Protein AF-A0A7K4FHB1-F1 (afdb_monomer)

Secondary structure (DSSP, 8-state):
---------SSSSSSSSSS-SS--------HHHHHHHHHHHHHHHHHHHHHHHHHHHHHHSTTHHHHHHH-HHHHHHHHHHHT--HHHHHH-PPPTTS-SS-TTTS---TTHHHHHHHHHHHT---

Sequence (126 aa):
MYRAADEDGEEIATLTRRFGLMEITSGLPDDSREADEREAERRLRELRGRVKAARALIASIPGLTETLARDWRKAAMFYARLGVTEAMVRHGVPSVNADGEGFAERVRSPVDRREEDMAREGATLP

Radius of gyration: 31.52 Å; Cα contacts (8 Å, |Δi|>4): 37; chains: 1; bounding box: 72×38×103 Å

Solvent-accessible surface area (backbone atoms only — not comparable to full-atom values): 8209 Å² total; per-residue (Å²): 136,91,84,87,81,88,79,89,89,86,86,85,83,81,79,86,81,83,79,68,101,64,84,81,76,66,88,63,79,57,63,66,58,55,51,51,52,53,48,51,52,50,53,51,53,53,50,49,51,40,36,52,49,52,51,51,52,47,73,72,38,87,65,40,62,61,47,41,73,72,32,64,69,61,32,52,52,54,29,56,75,59,74,49,51,69,63,36,60,77,75,44,74,80,58,84,85,73,60,97,64,63,70,80,73,69,65,68,49,84,67,54,60,52,54,57,52,50,55,55,57,70,72,68,69,137

Structure (mmCIF, N/CA/C/O backbone):
data_AF-A0A7K4FHB1-F1
#
_entry.id   AF-A0A7K4FHB1-F1
#
loop_
_atom_site.group_PDB
_atom_site.id
_atom_site.type_symbol
_atom_site.label_atom_id
_atom_site.label_alt_id
_atom_site.label_comp_id
_atom_site.label_asym_id
_atom_site.label_entity_id
_atom_site.label_seq_id
_atom_site.pdbx_PDB_ins_code
_atom_site.Cartn_x
_atom_site.Cartn_y
_atom_site.Cartn_z
_atom_site.occupancy
_atom_site.B_iso_or_equiv
_atom_site.auth_seq_id
_atom_site.auth_comp_id
_atom_site.auth_asym_id
_atom_site.auth_atom_id
_atom_site.pdbx_PDB_model_num
ATOM 1 N N . MET A 1 1 ? 58.187 -2.553 -77.627 1.00 38.00 1 MET A N 1
ATOM 2 C CA . MET A 1 1 ? 58.523 -3.676 -76.724 1.00 38.00 1 MET A CA 1
ATOM 3 C C . MET A 1 1 ? 57.876 -3.359 -75.380 1.00 38.00 1 MET A C 1
ATOM 5 O O . MET A 1 1 ? 58.114 -2.273 -74.875 1.00 38.00 1 MET A O 1
ATOM 9 N N . TYR A 1 2 ? 56.969 -4.212 -74.898 1.00 41.34 2 TYR A N 1
ATOM 10 C CA . TYR A 1 2 ? 56.157 -4.007 -73.687 1.00 41.34 2 TYR A CA 1
ATOM 11 C C . TYR A 1 2 ? 56.975 -4.102 -72.386 1.00 41.34 2 TYR A C 1
ATOM 13 O O . TYR A 1 2 ? 57.806 -5.003 -72.275 1.00 41.34 2 TYR A O 1
ATOM 21 N N . ARG A 1 3 ? 56.623 -3.292 -71.371 1.00 36.53 3 ARG A N 1
ATOM 22 C CA . ARG A 1 3 ? 56.333 -3.768 -70.001 1.00 36.53 3 ARG A CA 1
ATOM 23 C C . ARG A 1 3 ? 55.580 -2.713 -69.175 1.00 36.53 3 ARG A C 1
ATOM 25 O O . ARG A 1 3 ? 55.950 -1.546 -69.186 1.00 36.53 3 ARG A O 1
ATOM 32 N N . ALA A 1 4 ? 54.523 -3.177 -68.513 1.00 44.44 4 ALA A N 1
ATOM 33 C CA . ALA A 1 4 ? 53.634 -2.449 -67.617 1.00 44.44 4 ALA A CA 1
ATOM 34 C C . ALA A 1 4 ? 54.165 -2.432 -66.173 1.00 44.44 4 ALA A C 1
ATOM 36 O O . ALA A 1 4 ? 54.921 -3.329 -65.789 1.00 44.44 4 ALA A O 1
ATOM 37 N N . ALA A 1 5 ? 53.721 -1.437 -65.408 1.00 43.03 5 ALA A N 1
ATOM 38 C CA . ALA A 1 5 ? 53.600 -1.465 -63.954 1.00 43.03 5 ALA A CA 1
ATOM 39 C C . ALA A 1 5 ? 52.419 -0.545 -63.575 1.00 43.03 5 ALA A C 1
ATOM 41 O O . ALA A 1 5 ? 52.558 0.677 -63.622 1.00 43.03 5 ALA A O 1
ATOM 42 N N . ASP A 1 6 ? 51.234 -1.148 -63.426 1.00 43.59 6 ASP A N 1
ATOM 43 C CA . ASP A 1 6 ? 50.283 -1.071 -62.294 1.00 43.59 6 ASP A CA 1
ATOM 44 C C . ASP A 1 6 ? 50.616 -0.019 -61.207 1.00 43.59 6 ASP A C 1
ATOM 46 O O . ASP A 1 6 ? 51.780 0.161 -60.860 1.00 43.59 6 ASP A O 1
ATOM 50 N N . GLU A 1 7 ? 49.713 0.690 -60.533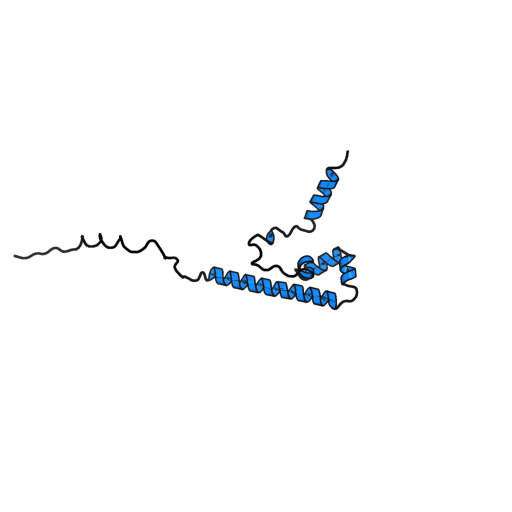 1.00 42.00 7 GLU A N 1
ATOM 51 C CA . GLU A 1 7 ? 48.258 0.665 -60.358 1.00 42.00 7 GLU A CA 1
ATOM 52 C C . GLU A 1 7 ? 47.924 1.928 -59.516 1.00 42.00 7 GLU A C 1
ATOM 54 O O . GLU A 1 7 ? 48.754 2.397 -58.736 1.00 42.00 7 GLU A O 1
ATOM 59 N N . ASP A 1 8 ? 46.713 2.456 -59.690 1.00 46.78 8 ASP A N 1
ATOM 60 C CA . ASP A 1 8 ? 45.825 3.025 -58.663 1.00 46.78 8 ASP A CA 1
ATOM 61 C C . ASP A 1 8 ? 46.322 4.108 -57.681 1.00 46.78 8 ASP A C 1
ATOM 63 O O . ASP A 1 8 ? 47.000 3.845 -56.688 1.00 46.78 8 ASP A O 1
ATOM 67 N N . GLY A 1 9 ? 45.831 5.345 -57.856 1.00 40.88 9 GLY A N 1
ATOM 68 C CA . GLY A 1 9 ? 46.054 6.396 -56.853 1.00 40.88 9 GLY A CA 1
ATOM 69 C C . GLY A 1 9 ? 45.202 7.666 -56.905 1.00 40.88 9 GLY A C 1
ATOM 70 O O . GLY A 1 9 ? 45.383 8.515 -56.038 1.00 40.88 9 GLY A O 1
ATOM 71 N N . GLU A 1 10 ? 44.275 7.841 -57.851 1.00 42.69 10 GLU A N 1
ATOM 72 C CA . GLU A 1 10 ? 43.544 9.116 -57.987 1.00 42.69 10 GLU A CA 1
ATOM 73 C C . GLU A 1 10 ? 42.038 8.932 -58.229 1.00 42.69 10 GLU A C 1
ATOM 75 O O . GLU A 1 10 ? 41.470 9.478 -59.166 1.00 42.69 10 GLU A O 1
ATOM 80 N N . GLU A 1 11 ? 41.344 8.191 -57.361 1.00 43.84 11 GLU A N 1
ATOM 81 C CA . GLU A 1 11 ? 39.868 8.210 -57.356 1.00 43.84 11 GLU A CA 1
ATOM 82 C C . GLU A 1 11 ? 39.265 8.111 -55.942 1.00 43.84 11 GLU A C 1
ATOM 84 O O . GLU A 1 11 ? 38.229 7.497 -55.719 1.00 43.84 11 GLU A O 1
ATOM 89 N N . ILE A 1 12 ? 39.906 8.731 -54.940 1.00 46.09 12 ILE A N 1
ATOM 90 C CA . ILE A 1 12 ? 39.363 8.820 -53.564 1.00 46.09 12 ILE A CA 1
ATOM 91 C C . ILE A 1 12 ? 39.320 10.276 -53.065 1.00 46.09 12 ILE A C 1
ATOM 93 O O . ILE A 1 12 ? 39.421 10.548 -51.874 1.00 46.09 12 ILE A O 1
ATOM 97 N N . ALA A 1 13 ? 39.192 11.254 -53.965 1.00 48.16 13 ALA A N 1
ATOM 98 C CA . ALA A 1 13 ? 39.132 12.671 -53.580 1.00 48.16 13 ALA A CA 1
ATOM 99 C C . ALA A 1 13 ? 37.735 13.309 -53.719 1.00 48.16 13 ALA A C 1
ATOM 101 O O . ALA A 1 13 ? 37.530 14.440 -53.282 1.00 48.16 13 ALA A O 1
ATOM 102 N N . THR A 1 14 ? 36.748 12.613 -54.295 1.00 43.75 14 THR A N 1
ATOM 103 C CA . THR A 1 14 ? 35.455 13.217 -54.687 1.00 43.75 14 THR A CA 1
ATOM 104 C C . THR A 1 14 ? 34.213 12.576 -54.062 1.00 43.75 14 THR A C 1
ATOM 106 O O . THR A 1 14 ? 33.099 12.983 -54.387 1.00 43.75 14 THR A O 1
ATOM 109 N N . LEU A 1 15 ? 34.361 11.648 -53.109 1.00 43.31 15 LEU A N 1
ATOM 110 C CA . LEU A 1 15 ? 33.231 11.009 -52.406 1.00 43.31 15 LEU A CA 1
ATOM 111 C C . LEU A 1 15 ? 33.051 11.447 -50.944 1.00 43.31 15 LEU A C 1
ATOM 113 O O . LEU A 1 15 ? 32.113 11.018 -50.283 1.00 43.31 15 LEU A O 1
ATOM 117 N N . THR A 1 16 ? 33.884 12.352 -50.430 1.00 49.78 16 THR A N 1
ATOM 118 C CA . THR A 1 16 ? 33.833 12.792 -49.019 1.00 49.78 16 THR A CA 1
ATOM 119 C C . THR A 1 16 ? 32.981 14.041 -48.783 1.00 49.78 16 THR A C 1
ATOM 121 O O . THR A 1 16 ? 32.923 14.553 -47.668 1.00 49.78 16 THR A O 1
ATOM 124 N N . ARG A 1 17 ? 32.302 14.563 -49.813 1.00 52.28 17 ARG A N 1
ATOM 125 C CA . ARG A 1 17 ? 31.610 15.860 -49.744 1.00 52.28 17 ARG A CA 1
ATOM 126 C C . ARG A 1 17 ? 30.168 15.810 -50.248 1.00 52.28 17 ARG A C 1
ATOM 128 O O . ARG A 1 17 ? 29.793 16.671 -51.038 1.00 52.28 17 ARG A O 1
ATOM 135 N N . ARG A 1 18 ? 29.348 14.825 -49.843 1.00 49.69 18 ARG A N 1
ATOM 136 C CA . ARG A 1 18 ? 27.890 14.905 -50.117 1.00 49.69 18 ARG A CA 1
ATOM 137 C C . ARG A 1 18 ? 26.905 14.035 -49.333 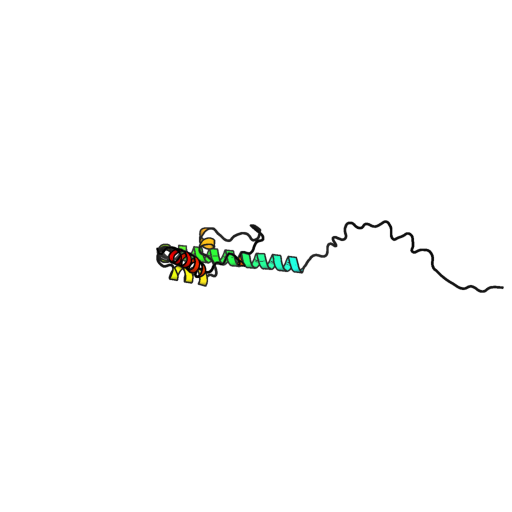1.00 49.69 18 ARG A C 1
ATOM 139 O O . ARG A 1 18 ? 25.729 14.060 -49.672 1.00 49.69 18 ARG A O 1
ATOM 146 N N . PHE A 1 19 ? 27.313 13.364 -48.267 1.00 48.66 19 PHE A N 1
ATOM 147 C CA . PHE A 1 19 ? 26.372 12.759 -47.319 1.00 48.66 19 PHE A CA 1
ATOM 148 C C . PHE A 1 19 ? 26.816 13.234 -45.936 1.00 48.66 19 PHE A C 1
ATOM 150 O O . PHE A 1 19 ? 27.848 12.827 -45.428 1.00 48.66 19 PHE A O 1
ATOM 157 N N . GLY A 1 20 ? 26.277 14.350 -45.457 1.00 47.25 20 GLY A N 1
ATOM 158 C CA . GLY A 1 20 ? 25.055 14.280 -44.669 1.00 47.25 20 GLY A CA 1
ATOM 159 C C . GLY A 1 20 ? 25.450 14.085 -43.208 1.00 47.25 20 GLY A C 1
ATOM 160 O O . GLY A 1 20 ? 25.258 13.017 -42.650 1.00 47.25 20 GLY A O 1
ATOM 161 N N . LEU A 1 21 ? 26.032 15.120 -42.592 1.00 50.31 21 LEU A N 1
ATOM 162 C CA . LEU A 1 21 ? 26.248 15.206 -41.140 1.00 50.31 21 LEU A CA 1
ATOM 163 C C . LEU A 1 21 ? 24.909 15.476 -40.415 1.00 50.31 21 LEU A C 1
ATOM 165 O O . LEU A 1 21 ? 24.807 16.330 -39.541 1.00 50.31 21 LEU A O 1
ATOM 169 N N . MET A 1 22 ? 23.851 14.811 -40.859 1.00 52.53 22 MET A N 1
ATOM 170 C CA . MET A 1 22 ? 22.509 14.841 -40.304 1.00 52.53 22 MET A CA 1
ATOM 171 C C . MET A 1 22 ? 22.000 13.406 -40.400 1.00 52.53 22 MET A C 1
ATOM 173 O O . MET A 1 22 ? 22.116 12.792 -41.454 1.00 52.53 22 MET A O 1
ATOM 177 N N . GLU A 1 23 ? 21.457 12.892 -39.299 1.00 52.88 23 GLU A N 1
ATOM 178 C CA . GLU A 1 23 ? 20.717 11.623 -39.245 1.00 52.88 23 GLU A CA 1
ATOM 179 C C . GLU A 1 23 ? 21.554 10.331 -39.249 1.00 52.88 23 GLU A C 1
ATOM 181 O O . GLU A 1 23 ? 21.223 9.347 -39.898 1.00 52.88 23 GLU A O 1
ATOM 186 N N . ILE A 1 24 ? 22.574 10.263 -38.391 1.00 50.59 24 ILE A N 1
ATOM 187 C CA . ILE A 1 24 ? 22.853 9.001 -37.681 1.00 50.59 24 ILE A CA 1
ATOM 188 C C . ILE A 1 24 ? 22.342 9.153 -36.246 1.00 50.59 24 ILE A C 1
ATOM 190 O O . ILE A 1 24 ? 23.055 8.958 -35.270 1.00 50.59 24 ILE A O 1
ATOM 194 N N . THR A 1 25 ? 21.063 9.502 -36.095 1.00 55.97 25 THR A N 1
ATOM 195 C CA . THR A 1 25 ? 20.288 8.993 -34.959 1.00 55.97 25 THR A CA 1
ATOM 196 C C . THR A 1 25 ? 19.973 7.544 -35.311 1.00 55.97 25 THR A C 1
ATOM 198 O O . THR A 1 25 ? 18.856 7.222 -35.710 1.00 55.97 25 THR A O 1
ATOM 201 N N . SER A 1 26 ? 21.008 6.696 -35.335 1.00 51.69 26 SER A N 1
ATOM 202 C CA . SER A 1 26 ? 20.866 5.287 -35.680 1.00 51.69 26 SER A CA 1
ATOM 203 C C . SER A 1 26 ? 19.785 4.707 -34.782 1.00 51.69 26 SER A C 1
ATOM 205 O O . SER A 1 26 ? 19.951 4.690 -33.563 1.00 51.69 26 SER A O 1
ATOM 207 N N . GLY A 1 27 ? 18.683 4.277 -35.394 1.00 57.91 27 GLY A N 1
ATOM 208 C CA . GLY A 1 27 ? 17.599 3.535 -34.767 1.00 57.91 27 GLY A CA 1
ATOM 209 C C . GLY A 1 27 ? 18.058 2.148 -34.337 1.00 57.91 27 GLY A C 1
ATOM 210 O O . GLY A 1 27 ? 17.552 1.146 -34.832 1.00 57.91 27 GLY A O 1
ATOM 211 N N . LEU A 1 28 ? 19.043 2.096 -33.445 1.00 59.38 28 LEU A N 1
ATOM 212 C CA . LEU A 1 28 ? 19.290 0.933 -32.623 1.00 59.38 28 LEU A CA 1
ATOM 213 C C . LEU A 1 28 ? 18.370 1.098 -31.407 1.00 59.38 28 LEU A C 1
ATOM 215 O O . LEU A 1 28 ? 18.501 2.111 -30.712 1.00 59.38 28 LEU A O 1
ATOM 219 N N . PRO A 1 29 ? 17.394 0.200 -31.183 1.00 59.41 29 PRO A N 1
ATOM 220 C CA . PRO A 1 29 ? 16.632 0.233 -29.949 1.00 59.41 29 PRO A CA 1
ATOM 221 C C . PRO A 1 29 ? 17.627 0.150 -28.794 1.00 59.41 29 PRO A C 1
ATOM 223 O O . PRO A 1 29 ? 18.510 -0.708 -28.76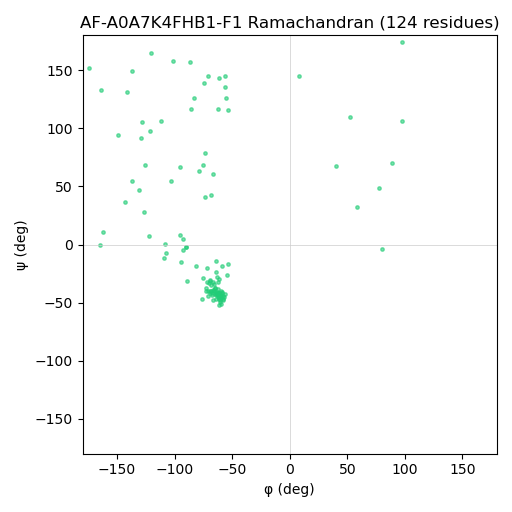3 1.00 59.41 29 PRO A O 1
ATOM 226 N N . ASP A 1 30 ? 17.533 1.113 -27.886 1.00 66.19 30 ASP A N 1
ATOM 227 C CA . ASP A 1 30 ? 18.266 1.068 -26.633 1.00 66.19 30 ASP A CA 1
ATOM 228 C C . ASP A 1 30 ? 17.577 0.006 -25.766 1.00 66.19 30 ASP A C 1
ATOM 230 O O . ASP A 1 30 ? 16.730 0.313 -24.927 1.00 66.19 30 ASP A O 1
ATOM 234 N N . ASP A 1 31 ? 17.866 -1.269 -26.049 1.00 66.12 31 ASP A N 1
ATOM 235 C CA . ASP A 1 31 ? 17.273 -2.430 -25.374 1.00 66.12 31 ASP A CA 1
ATOM 236 C C . ASP A 1 31 ? 17.464 -2.342 -23.846 1.00 66.12 31 ASP A C 1
ATOM 238 O O . ASP A 1 31 ? 16.653 -2.864 -23.077 1.00 66.12 31 ASP A O 1
ATOM 242 N N . SER A 1 32 ? 18.512 -1.635 -23.396 1.00 66.94 32 SER A N 1
ATOM 243 C CA . SER A 1 32 ? 18.750 -1.331 -21.982 1.00 66.94 32 SER A CA 1
ATOM 244 C C . SER A 1 32 ? 17.687 -0.386 -21.431 1.00 66.94 32 SER A C 1
ATOM 246 O O . SER A 1 32 ? 17.095 -0.662 -20.388 1.00 66.94 32 SER A O 1
ATOM 248 N N . ARG A 1 33 ? 17.389 0.700 -22.149 1.00 74.62 33 ARG A N 1
ATOM 249 C CA . ARG A 1 33 ? 16.332 1.640 -21.766 1.00 74.62 33 ARG A CA 1
ATOM 250 C C . ARG A 1 33 ? 14.955 0.978 -21.750 1.00 74.62 33 ARG A C 1
ATOM 252 O O . ARG A 1 33 ? 14.185 1.208 -20.820 1.00 74.62 33 ARG A O 1
ATOM 259 N N . GLU A 1 34 ? 14.641 0.135 -22.732 1.00 75.44 34 GLU A N 1
ATOM 260 C CA . GLU A 1 34 ? 13.356 -0.577 -22.750 1.00 75.44 34 GLU A CA 1
ATOM 261 C C . GLU A 1 34 ? 13.227 -1.553 -21.562 1.00 75.44 34 GLU A C 1
ATOM 263 O O . GLU A 1 34 ? 12.151 -1.688 -20.966 1.00 75.44 34 GLU A O 1
ATOM 268 N N . ALA A 1 35 ? 14.318 -2.219 -21.170 1.00 78.44 35 ALA A N 1
ATOM 269 C CA . ALA A 1 35 ? 14.338 -3.082 -19.991 1.00 78.44 35 ALA A CA 1
ATOM 270 C C . ALA A 1 35 ? 14.089 -2.297 -18.690 1.00 78.44 35 ALA A C 1
ATOM 272 O O . ALA A 1 35 ? 13.278 -2.729 -17.861 1.00 78.44 35 ALA A O 1
ATOM 273 N N . ASP A 1 36 ? 14.722 -1.133 -18.542 1.00 81.38 36 ASP A N 1
ATOM 274 C CA . ASP A 1 36 ? 14.555 -0.253 -17.382 1.00 81.38 36 ASP A CA 1
ATOM 275 C C . ASP A 1 36 ? 13.123 0.290 -17.276 1.00 81.38 36 ASP A C 1
ATOM 277 O O . ASP A 1 36 ? 12.529 0.291 -16.192 1.00 81.38 36 ASP A O 1
ATOM 281 N N . GLU A 1 37 ? 12.521 0.689 -18.400 1.00 83.25 37 GLU A N 1
ATOM 282 C CA . GLU A 1 37 ? 11.133 1.159 -18.460 1.00 83.25 37 GLU A CA 1
ATOM 283 C C . GLU A 1 37 ? 10.155 0.053 -18.025 1.00 83.25 37 GLU A C 1
ATOM 285 O O . GLU A 1 37 ? 9.306 0.267 -17.151 1.00 83.25 37 GLU A O 1
ATOM 290 N N . ARG A 1 38 ? 10.328 -1.174 -18.536 1.00 84.06 38 ARG A N 1
ATOM 291 C CA . ARG A 1 38 ? 9.515 -2.336 -18.131 1.00 84.06 38 ARG A CA 1
ATOM 292 C C . ARG A 1 38 ? 9.683 -2.672 -16.650 1.00 84.06 38 ARG A C 1
ATOM 294 O O . ARG A 1 38 ? 8.717 -3.055 -15.979 1.00 84.06 38 ARG A O 1
ATOM 301 N N . GLU A 1 39 ? 10.894 -2.554 -16.111 1.00 86.00 39 GLU A N 1
ATOM 302 C CA . GLU A 1 39 ? 11.130 -2.756 -14.685 1.00 86.00 39 GLU A CA 1
ATOM 303 C C . GLU A 1 39 ? 10.465 -1.666 -13.832 1.00 86.00 39 GLU A C 1
ATOM 305 O O . GLU A 1 39 ? 9.813 -1.986 -12.830 1.00 86.00 39 GLU A O 1
ATOM 310 N N . ALA A 1 40 ? 10.563 -0.399 -14.234 1.00 83.88 40 ALA A N 1
ATOM 311 C CA . ALA A 1 40 ? 9.907 0.711 -13.553 1.00 83.88 40 ALA A CA 1
ATOM 312 C C . ALA A 1 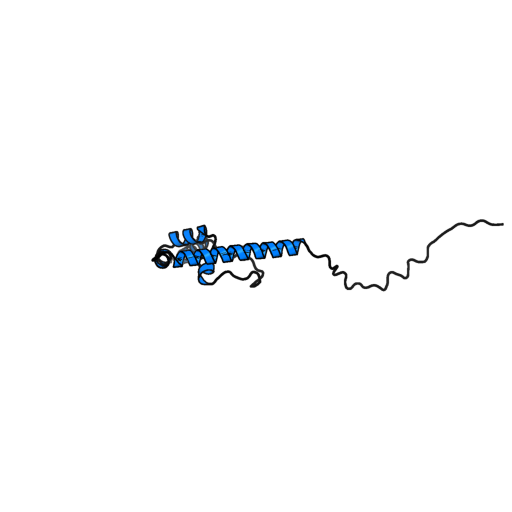40 ? 8.379 0.536 -13.530 1.00 83.88 40 ALA A C 1
ATOM 314 O O . ALA A 1 40 ? 7.746 0.694 -12.479 1.00 83.88 40 ALA A O 1
ATOM 315 N N . GLU A 1 41 ? 7.779 0.121 -14.648 1.00 87.50 41 GLU A N 1
ATOM 316 C CA . GLU A 1 41 ? 6.351 -0.190 -14.728 1.00 87.50 41 GLU A CA 1
ATOM 317 C C . GLU A 1 41 ? 5.945 -1.343 -13.806 1.00 87.50 41 GLU A C 1
ATOM 319 O O . GLU A 1 41 ? 4.918 -1.268 -13.117 1.00 87.50 41 GLU A O 1
ATOM 324 N N . ARG A 1 42 ? 6.755 -2.409 -13.756 1.00 88.69 42 ARG A N 1
ATOM 325 C CA . ARG A 1 42 ? 6.520 -3.551 -12.866 1.00 88.69 42 ARG A CA 1
ATOM 326 C C . ARG A 1 42 ? 6.536 -3.109 -11.404 1.00 88.69 42 ARG A C 1
ATOM 328 O O . ARG A 1 42 ? 5.571 -3.368 -10.681 1.00 88.69 42 ARG A O 1
ATOM 335 N N . ARG A 1 43 ? 7.567 -2.365 -10.991 1.00 88.75 43 ARG A N 1
ATOM 336 C CA . ARG A 1 43 ? 7.696 -1.817 -9.628 1.00 88.75 43 ARG A CA 1
ATOM 337 C C . ARG A 1 43 ? 6.519 -0.903 -9.273 1.00 88.75 43 ARG A C 1
ATOM 339 O O . ARG A 1 43 ? 5.980 -0.984 -8.166 1.00 88.75 43 ARG A O 1
ATOM 346 N N . LEU A 1 44 ? 6.061 -0.073 -10.213 1.00 90.12 44 LEU A N 1
ATOM 347 C CA . LEU A 1 44 ? 4.903 0.799 -10.012 1.00 90.12 44 LEU A CA 1
ATOM 348 C C . LEU A 1 44 ? 3.607 -0.003 -9.824 1.00 90.12 44 LEU A C 1
ATOM 350 O O . LEU A 1 44 ? 2.795 0.313 -8.949 1.00 90.12 44 LEU A O 1
ATOM 354 N N . ARG A 1 45 ? 3.406 -1.056 -10.624 1.00 91.38 45 ARG A N 1
ATOM 355 C CA . ARG A 1 45 ? 2.252 -1.956 -10.503 1.00 91.38 45 ARG A CA 1
ATOM 356 C C . ARG A 1 45 ? 2.239 -2.661 -9.149 1.00 91.38 45 ARG A C 1
ATOM 358 O O . ARG A 1 45 ? 1.198 -2.688 -8.491 1.00 91.38 45 ARG A O 1
ATOM 365 N N . GLU A 1 46 ? 3.384 -3.173 -8.711 1.00 94.00 46 GLU A N 1
ATOM 366 C CA . GLU A 1 46 ? 3.544 -3.791 -7.393 1.00 94.00 46 GLU A CA 1
ATOM 367 C C . GLU A 1 46 ? 3.229 -2.803 -6.264 1.00 94.00 46 GLU A C 1
ATOM 369 O O . GLU A 1 46 ? 2.478 -3.127 -5.341 1.00 94.00 46 GLU A O 1
ATOM 374 N N . LEU A 1 47 ? 3.736 -1.568 -6.347 1.00 93.38 47 LEU A N 1
ATOM 375 C CA . LEU A 1 47 ? 3.461 -0.524 -5.360 1.00 93.38 47 LEU A CA 1
ATOM 376 C C . LEU A 1 47 ? 1.965 -0.178 -5.287 1.00 93.38 47 LEU A C 1
ATOM 378 O O . LEU A 1 47 ? 1.395 -0.117 -4.196 1.00 93.38 47 LEU A O 1
ATOM 382 N N . ARG A 1 48 ? 1.297 -0.025 -6.437 1.00 93.88 48 ARG A N 1
ATOM 383 C CA . ARG A 1 48 ? -0.163 0.178 -6.504 1.00 93.88 48 ARG A CA 1
ATOM 384 C C . ARG A 1 48 ? -0.929 -0.992 -5.884 1.00 93.88 48 ARG A C 1
ATOM 386 O O . ARG A 1 48 ? -1.904 -0.766 -5.166 1.00 93.88 48 ARG A O 1
ATOM 393 N N . GLY A 1 49 ? -0.471 -2.223 -6.111 1.00 95.62 49 GLY A N 1
ATOM 394 C CA . GLY A 1 49 ? -1.019 -3.424 -5.480 1.00 95.62 49 GLY A CA 1
ATOM 395 C C . GLY A 1 49 ? -0.930 -3.374 -3.953 1.00 95.62 49 GLY A C 1
ATOM 396 O O . GLY A 1 49 ? -1.928 -3.607 -3.269 1.00 9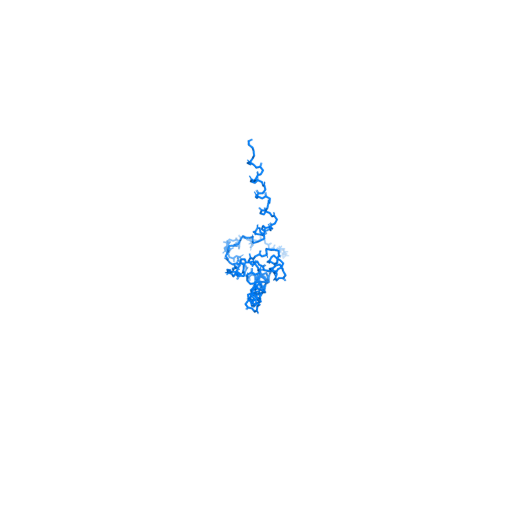5.62 49 GLY A O 1
ATOM 397 N N . ARG A 1 50 ? 0.226 -2.978 -3.410 1.00 96.12 50 ARG A N 1
ATOM 398 C CA . ARG A 1 50 ? 0.440 -2.839 -1.959 1.00 96.12 50 ARG A CA 1
ATOM 399 C C . ARG A 1 50 ? -0.412 -1.730 -1.343 1.00 96.12 50 ARG A C 1
ATOM 401 O O . ARG A 1 50 ? -1.013 -1.943 -0.294 1.00 96.12 50 ARG A O 1
ATOM 408 N N . VAL A 1 51 ? -0.562 -0.590 -2.020 1.00 96.50 51 VAL A N 1
ATOM 409 C CA . VAL A 1 51 ? -1.475 0.484 -1.582 1.00 96.50 51 VAL A CA 1
ATOM 410 C C . VAL A 1 51 ? -2.929 0.011 -1.567 1.00 96.50 51 VAL A C 1
ATOM 412 O O . VAL A 1 51 ? -3.655 0.275 -0.607 1.00 96.50 51 VAL A O 1
ATOM 415 N N . LYS A 1 52 ? -3.360 -0.729 -2.596 1.00 97.19 52 LYS A N 1
ATOM 416 C CA . LYS A 1 52 ? -4.704 -1.320 -2.637 1.00 97.19 52 LYS A CA 1
ATOM 417 C C . LYS A 1 52 ? -4.921 -2.292 -1.474 1.00 97.19 52 LYS A C 1
ATOM 419 O O . LYS A 1 52 ? -5.962 -2.224 -0.825 1.00 97.19 52 LYS A O 1
ATOM 424 N N . ALA A 1 53 ? -3.940 -3.145 -1.178 1.00 97.12 53 ALA A N 1
ATOM 425 C CA . ALA A 1 53 ? -3.995 -4.066 -0.044 1.00 97.12 53 ALA A CA 1
ATOM 426 C C . ALA A 1 53 ? -4.058 -3.326 1.304 1.00 97.12 53 ALA A C 1
ATOM 428 O O . ALA A 1 53 ? -4.880 -3.670 2.148 1.00 97.12 53 ALA A O 1
ATOM 429 N N . ALA A 1 54 ? -3.263 -2.266 1.485 1.00 96.81 54 ALA A N 1
ATOM 430 C CA . ALA A 1 54 ? -3.299 -1.433 2.687 1.00 96.81 54 ALA A CA 1
ATOM 431 C C . ALA A 1 54 ? -4.691 -0.829 2.924 1.00 96.81 54 ALA A C 1
ATOM 433 O O . ALA A 1 54 ? -5.233 -0.928 4.023 1.00 96.81 54 ALA A O 1
ATOM 434 N N . ARG A 1 55 ? -5.303 -0.259 1.876 1.00 96.81 55 ARG A N 1
ATOM 435 C CA . ARG A 1 55 ? -6.668 0.288 1.943 1.00 96.81 55 ARG A CA 1
ATOM 436 C C . ARG A 1 55 ? -7.701 -0.783 2.281 1.00 96.81 55 ARG A C 1
ATOM 438 O O . ARG A 1 55 ? -8.581 -0.531 3.096 1.00 96.81 55 ARG A O 1
ATOM 445 N N . ALA A 1 56 ? -7.582 -1.970 1.688 1.00 97.44 56 ALA A N 1
ATOM 446 C CA . ALA A 1 56 ? -8.474 -3.086 1.985 1.00 97.44 56 ALA A CA 1
ATOM 447 C C . ALA A 1 56 ? -8.368 -3.524 3.454 1.00 97.44 56 ALA A C 1
ATOM 449 O O . ALA A 1 56 ? -9.393 -3.704 4.102 1.00 97.44 56 ALA A O 1
ATOM 450 N N . LEU A 1 57 ? -7.150 -3.617 4.002 1.00 97.25 57 LEU A N 1
ATOM 451 C CA . LEU A 1 57 ? -6.934 -3.945 5.414 1.00 97.25 57 LEU A CA 1
ATOM 452 C C . LEU A 1 57 ? -7.576 -2.910 6.341 1.00 97.25 57 LEU A C 1
ATOM 454 O O . LEU A 1 57 ? -8.320 -3.291 7.243 1.00 97.25 57 LEU A O 1
ATOM 458 N N . ILE A 1 58 ? -7.350 -1.621 6.072 1.00 96.38 58 ILE A N 1
ATOM 459 C CA . ILE A 1 58 ? -7.957 -0.511 6.822 1.00 96.38 58 ILE A CA 1
ATOM 460 C C . ILE A 1 58 ? -9.486 -0.603 6.795 1.00 96.38 58 ILE A C 1
ATOM 462 O O . ILE A 1 58 ? -10.119 -0.485 7.837 1.00 96.38 58 ILE A O 1
ATOM 466 N N . ALA A 1 59 ? -10.077 -0.863 5.627 1.00 96.00 59 ALA A N 1
ATOM 467 C CA . ALA A 1 59 ? -11.526 -0.990 5.490 1.00 96.00 59 ALA A CA 1
ATOM 468 C C . ALA A 1 59 ? -12.092 -2.251 6.168 1.00 96.00 59 ALA A C 1
ATOM 470 O O . ALA A 1 59 ? -13.231 -2.244 6.626 1.00 96.00 59 ALA A O 1
ATOM 471 N N . SER A 1 60 ? -11.317 -3.337 6.221 1.00 97.19 60 SER A N 1
ATOM 472 C CA . SER A 1 60 ? -11.770 -4.628 6.754 1.00 97.19 60 SER A CA 1
ATOM 473 C C . SER A 1 60 ? -11.716 -4.741 8.278 1.00 97.19 60 SER A C 1
ATOM 475 O O . SER A 1 60 ? -12.365 -5.622 8.835 1.00 97.19 60 SER A O 1
ATOM 477 N N . ILE A 1 61 ? -10.943 -3.884 8.954 1.00 96.69 61 ILE A N 1
ATOM 478 C CA . ILE A 1 61 ? -10.726 -3.956 10.402 1.00 96.69 61 ILE A CA 1
ATOM 479 C C . ILE A 1 61 ? -11.405 -2.749 11.065 1.00 96.69 61 ILE A C 1
ATOM 481 O O . ILE A 1 61 ? -10.882 -1.633 10.988 1.00 96.69 61 ILE A O 1
ATOM 485 N N . PRO A 1 62 ? -12.548 -2.947 11.750 1.00 96.31 62 PRO A N 1
ATOM 486 C CA . PRO A 1 62 ? -13.209 -1.881 12.494 1.00 96.31 62 PRO A CA 1
ATOM 487 C C . PRO A 1 62 ? -12.268 -1.258 13.530 1.00 96.31 62 PRO A C 1
ATOM 489 O O . PRO A 1 62 ? -11.563 -1.972 14.243 1.00 96.31 62 PRO A O 1
ATOM 492 N N . GLY A 1 63 ? -12.246 0.071 13.632 1.00 94.88 63 GLY A N 1
ATOM 493 C CA . GLY A 1 63 ? -11.398 0.772 14.603 1.00 94.88 63 GLY A CA 1
ATOM 494 C C . GLY A 1 63 ? -9.929 0.931 14.185 1.00 94.88 63 GLY A C 1
ATOM 495 O O . GLY A 1 63 ? -9.139 1.538 14.921 1.00 94.88 63 GLY A O 1
ATOM 496 N N . LEU A 1 64 ? -9.511 0.368 13.041 1.00 95.25 64 LEU A N 1
ATOM 497 C CA . LEU A 1 64 ? -8.114 0.435 12.615 1.00 95.25 64 LEU A CA 1
ATOM 498 C C . LEU A 1 64 ? -7.715 1.859 12.223 1.00 95.25 64 LEU A C 1
ATOM 500 O O . LEU A 1 64 ? -6.651 2.310 12.637 1.00 95.25 64 LEU A O 1
ATOM 504 N N . THR A 1 65 ? -8.563 2.596 11.504 1.00 95.19 65 THR A N 1
ATOM 505 C CA . THR A 1 65 ? -8.284 3.998 11.146 1.00 95.19 65 THR A CA 1
ATOM 506 C C . THR A 1 65 ? -8.056 4.856 12.393 1.00 95.19 65 THR A C 1
ATOM 508 O O . THR A 1 65 ? -7.091 5.614 12.458 1.00 95.19 65 THR A O 1
ATOM 511 N N . GLU A 1 66 ? -8.889 4.695 13.419 1.00 96.75 66 GLU A N 1
ATOM 512 C CA . GLU A 1 66 ? -8.789 5.405 14.693 1.00 96.75 66 GLU A CA 1
ATOM 513 C C . GLU A 1 66 ? -7.527 5.003 15.460 1.00 96.75 66 GLU A C 1
ATOM 515 O O . GLU A 1 66 ? -6.863 5.849 16.059 1.00 96.75 66 GLU A O 1
ATOM 520 N N . THR A 1 67 ? -7.166 3.718 15.419 1.00 96.31 67 THR A N 1
ATOM 521 C CA . THR A 1 67 ? -5.932 3.208 16.029 1.00 96.31 67 THR A CA 1
ATOM 522 C C . THR A 1 67 ? -4.700 3.809 15.359 1.00 96.31 67 THR A C 1
ATOM 524 O O . THR A 1 67 ? -3.802 4.280 16.054 1.00 96.31 67 THR A O 1
ATOM 527 N N . LEU A 1 68 ? -4.666 3.832 14.024 1.00 95.62 68 LEU A N 1
ATOM 528 C CA . LEU A 1 68 ? -3.566 4.416 13.253 1.00 95.62 68 LEU A CA 1
ATOM 529 C C . LEU A 1 68 ? -3.477 5.936 13.462 1.00 95.62 68 LEU A C 1
ATOM 531 O O . LEU A 1 68 ? -2.378 6.477 13.505 1.00 95.62 68 LEU A O 1
ATOM 535 N N . ALA A 1 69 ? -4.609 6.621 13.647 1.00 94.81 69 ALA A N 1
ATOM 536 C CA . ALA A 1 69 ? -4.631 8.054 13.935 1.00 94.81 69 ALA A CA 1
ATOM 537 C C . ALA A 1 69 ? -4.143 8.397 15.356 1.00 94.81 69 ALA A C 1
ATOM 539 O O . ALA A 1 69 ? -3.566 9.461 15.565 1.00 94.81 69 ALA A O 1
ATOM 540 N N . ARG A 1 70 ? -4.384 7.519 16.339 1.00 97.06 70 ARG A N 1
ATOM 541 C CA . ARG A 1 70 ? -4.024 7.750 17.751 1.00 97.06 70 ARG A CA 1
ATOM 542 C C . ARG A 1 70 ? -2.619 7.276 18.115 1.00 97.06 70 ARG A C 1
ATOM 544 O O . ARG A 1 70 ? -2.005 7.847 19.011 1.00 97.06 70 ARG A O 1
ATOM 551 N N . ASP A 1 71 ? -2.122 6.227 17.465 1.00 97.25 71 ASP A N 1
ATOM 552 C CA . ASP A 1 71 ? -0.848 5.586 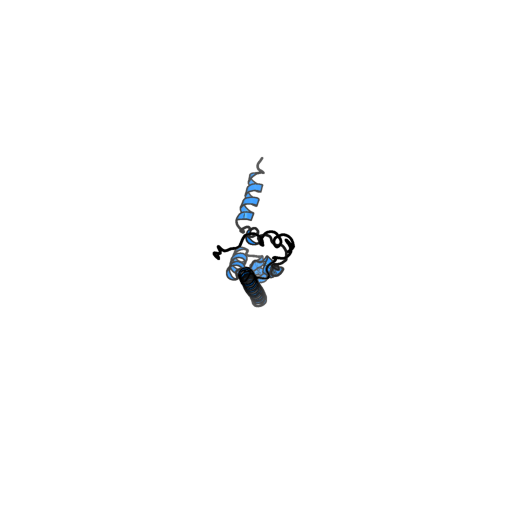17.795 1.00 97.25 71 ASP A CA 1
ATOM 553 C C . ASP A 1 71 ? 0.103 5.608 16.593 1.00 97.25 71 ASP A C 1
ATOM 555 O O . ASP A 1 71 ? 0.073 4.747 15.707 1.00 97.25 71 ASP A O 1
ATOM 559 N N . TRP A 1 72 ? 1.000 6.595 16.599 1.00 92.62 72 TRP A N 1
ATOM 560 C CA . TRP A 1 72 ? 1.972 6.799 15.527 1.00 92.62 72 TRP A CA 1
ATOM 561 C C . TRP A 1 72 ? 2.951 5.627 15.368 1.00 92.62 72 TRP A C 1
ATOM 563 O O . TRP A 1 72 ? 3.423 5.381 14.259 1.00 92.62 72 TRP A O 1
ATOM 573 N N . ARG A 1 73 ? 3.252 4.869 16.436 1.00 96.62 73 ARG A N 1
ATOM 574 C CA . ARG A 1 73 ? 4.157 3.708 16.352 1.00 96.62 73 ARG A CA 1
ATOM 575 C C . ARG A 1 73 ? 3.483 2.572 15.607 1.00 96.62 73 ARG A C 1
ATOM 577 O O . ARG A 1 73 ? 4.092 1.965 14.728 1.00 96.62 73 ARG A O 1
ATOM 584 N N . LYS A 1 74 ? 2.213 2.308 15.921 1.00 95.69 74 LYS A N 1
ATOM 585 C CA . LYS A 1 74 ? 1.409 1.328 15.180 1.00 95.69 74 LYS A CA 1
ATOM 586 C C . LYS A 1 74 ? 1.227 1.746 13.729 1.00 95.69 74 LYS A C 1
ATOM 588 O O . LYS A 1 74 ? 1.367 0.896 12.854 1.00 95.69 74 LYS A O 1
ATOM 593 N N . ALA A 1 75 ? 0.996 3.033 13.472 1.00 95.25 75 ALA A N 1
ATOM 594 C CA . ALA A 1 75 ? 0.924 3.562 12.115 1.00 95.25 75 ALA A CA 1
ATOM 595 C C . ALA A 1 75 ? 2.224 3.333 11.335 1.00 95.25 75 ALA A C 1
ATOM 597 O O . ALA A 1 75 ? 2.195 2.744 10.255 1.00 95.25 75 ALA A O 1
ATOM 598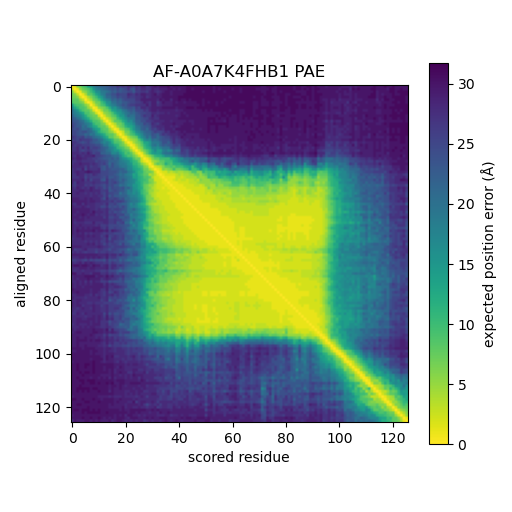 N N . ALA A 1 76 ? 3.369 3.709 11.908 1.00 93.69 76 ALA A N 1
ATOM 599 C CA . ALA A 1 76 ? 4.673 3.511 11.283 1.00 93.69 76 ALA A CA 1
ATOM 600 C C . ALA A 1 76 ? 4.943 2.028 10.980 1.00 93.69 76 ALA A C 1
ATOM 602 O O . ALA A 1 76 ? 5.304 1.691 9.855 1.00 93.69 76 ALA A O 1
ATOM 603 N N . MET A 1 77 ? 4.701 1.133 11.945 1.00 96.81 77 MET A N 1
ATOM 604 C CA . MET A 1 77 ? 4.869 -0.311 11.743 1.00 96.81 77 MET A CA 1
ATOM 605 C C . MET A 1 77 ? 3.928 -0.868 10.669 1.00 96.81 77 MET A C 1
ATOM 607 O O . MET A 1 77 ? 4.350 -1.687 9.855 1.00 96.81 77 MET A O 1
ATOM 611 N N . PHE A 1 78 ? 2.668 -0.429 10.644 1.00 97.12 78 PHE A N 1
ATOM 612 C CA . PHE A 1 78 ? 1.681 -0.865 9.658 1.00 97.12 78 PHE A CA 1
ATOM 613 C C . PHE A 1 78 ? 2.108 -0.497 8.232 1.00 97.12 78 PHE A C 1
ATOM 615 O O . PHE A 1 78 ? 2.172 -1.363 7.357 1.00 97.12 78 PHE A O 1
ATOM 622 N N . TYR A 1 79 ? 2.451 0.772 8.007 1.00 95.81 79 TYR A N 1
ATOM 623 C CA . TYR A 1 79 ? 2.860 1.259 6.692 1.00 95.81 79 TYR A CA 1
ATOM 624 C C . TYR A 1 79 ? 4.203 0.656 6.252 1.00 95.81 79 TYR A C 1
ATOM 626 O O . TYR A 1 79 ? 4.316 0.185 5.117 1.00 95.81 79 TYR A O 1
ATOM 634 N N . ALA A 1 80 ? 5.177 0.551 7.165 1.00 95.31 80 ALA A N 1
ATOM 635 C CA . ALA A 1 80 ? 6.471 -0.075 6.895 1.00 95.31 80 ALA A CA 1
ATOM 636 C C . ALA A 1 80 ? 6.336 -1.558 6.518 1.00 95.31 80 ALA A C 1
ATOM 638 O O . ALA A 1 80 ? 6.957 -2.002 5.555 1.00 95.31 80 ALA A O 1
ATOM 639 N N . ARG A 1 81 ? 5.470 -2.318 7.206 1.00 96.56 81 ARG A N 1
ATOM 640 C CA . ARG A 1 81 ? 5.228 -3.741 6.909 1.00 96.56 81 ARG A CA 1
ATOM 641 C C . ARG A 1 81 ? 4.678 -3.968 5.500 1.00 96.56 81 ARG A C 1
ATOM 643 O O . ARG A 1 81 ? 4.929 -5.011 4.904 1.00 96.56 81 ARG A O 1
ATOM 650 N N . LEU A 1 82 ? 3.933 -3.004 4.968 1.00 94.25 82 LEU A N 1
ATOM 651 C CA . LEU A 1 82 ? 3.394 -3.041 3.607 1.00 94.25 82 LEU A CA 1
ATOM 652 C C . LEU A 1 82 ? 4.325 -2.350 2.591 1.00 94.25 82 LEU A C 1
ATOM 654 O O . LEU A 1 82 ? 4.074 -2.387 1.385 1.00 94.25 82 LEU A O 1
ATOM 658 N N . GLY A 1 83 ? 5.412 -1.731 3.059 1.00 94.69 83 GLY A N 1
ATOM 659 C CA . GLY A 1 83 ? 6.361 -0.962 2.258 1.00 94.69 83 GLY A CA 1
ATOM 660 C C . GLY A 1 83 ? 5.714 0.209 1.509 1.00 94.69 83 GLY A C 1
ATOM 661 O O . GLY A 1 83 ? 6.113 0.514 0.385 1.00 94.69 83 GLY A O 1
ATOM 662 N N . VAL A 1 84 ? 4.680 0.815 2.089 1.00 95.38 84 VAL A N 1
ATOM 663 C CA . VAL A 1 84 ? 3.978 1.987 1.544 1.00 95.38 84 VAL A CA 1
ATOM 664 C C . VAL A 1 84 ? 4.064 3.135 2.538 1.00 95.38 84 VAL A C 1
ATOM 666 O O . VAL A 1 84 ? 4.373 2.923 3.706 1.00 95.38 84 VAL A O 1
ATOM 669 N N . THR A 1 85 ? 3.765 4.353 2.098 1.00 93.88 85 THR A N 1
ATOM 670 C CA . THR A 1 85 ? 3.634 5.501 3.001 1.00 93.88 85 THR A CA 1
ATOM 671 C C . THR A 1 85 ? 2.169 5.816 3.270 1.00 93.88 85 THR A C 1
ATOM 673 O O . THR A 1 85 ? 1.285 5.501 2.468 1.00 93.88 85 THR A O 1
ATOM 676 N N . GLU A 1 86 ? 1.902 6.505 4.377 1.00 93.88 86 GLU A N 1
ATOM 677 C CA . GLU A 1 86 ? 0.570 7.036 4.662 1.00 93.88 86 GLU A CA 1
ATOM 678 C C . GLU A 1 86 ? 0.060 7.942 3.533 1.00 93.88 86 GLU A C 1
ATOM 680 O O . GLU A 1 86 ? -1.091 7.828 3.111 1.00 93.88 86 GLU A O 1
ATOM 685 N N . ALA A 1 87 ? 0.931 8.802 2.998 1.00 93.25 87 ALA A N 1
ATOM 686 C CA . ALA A 1 87 ? 0.593 9.686 1.890 1.00 93.25 87 ALA A CA 1
ATOM 687 C C . ALA A 1 87 ? 0.146 8.895 0.651 1.00 93.25 87 ALA A C 1
ATOM 689 O O . ALA A 1 87 ? -0.857 9.250 0.039 1.00 93.25 87 ALA A O 1
ATOM 690 N N . MET A 1 88 ? 0.813 7.781 0.327 1.00 94.62 88 MET A N 1
ATOM 691 C CA . MET A 1 88 ? 0.398 6.909 -0.779 1.00 94.62 88 MET A CA 1
ATOM 692 C C . MET A 1 88 ? -0.966 6.260 -0.527 1.00 94.62 88 MET A C 1
ATOM 694 O O . MET A 1 88 ? -1.776 6.121 -1.444 1.00 94.62 88 MET A O 1
ATOM 698 N N . VAL A 1 89 ? -1.256 5.881 0.719 1.00 93.38 89 VAL A N 1
ATOM 699 C CA . VAL A 1 89 ? -2.558 5.313 1.088 1.00 93.38 89 VAL A CA 1
ATOM 700 C C . VAL A 1 89 ? -3.662 6.365 1.001 1.00 93.38 89 VAL A C 1
ATOM 702 O O . VAL A 1 89 ? -4.734 6.057 0.481 1.00 93.38 89 VAL A O 1
ATOM 705 N N . ARG A 1 90 ? -3.410 7.610 1.414 1.00 92.19 90 ARG A N 1
ATOM 706 C CA . ARG A 1 90 ? -4.397 8.702 1.368 1.00 92.19 90 ARG A CA 1
ATOM 707 C C . ARG A 1 90 ? -4.593 9.274 -0.039 1.00 92.19 90 ARG A C 1
ATOM 709 O O . ARG A 1 90 ? -5.727 9.404 -0.487 1.00 92.19 90 ARG A O 1
ATOM 716 N N . HIS A 1 91 ? -3.508 9.550 -0.756 1.00 92.50 91 HIS A N 1
ATOM 717 C CA . HIS A 1 91 ? -3.519 10.322 -2.006 1.00 92.50 91 HIS A CA 1
ATOM 718 C C . HIS A 1 91 ? -3.245 9.486 -3.263 1.00 92.50 91 HIS A C 1
ATOM 720 O O . HIS A 1 91 ? -3.507 9.943 -4.370 1.00 92.50 91 HIS A O 1
ATOM 726 N N . GLY A 1 92 ? -2.798 8.238 -3.114 1.00 89.06 92 GLY A N 1
ATOM 727 C CA . GLY A 1 92 ? -2.446 7.359 -4.229 1.00 89.06 92 GLY A CA 1
ATOM 728 C C . GLY A 1 92 ? -0.946 7.335 -4.529 1.00 89.06 92 GLY A C 1
ATOM 729 O O . GLY A 1 92 ? -0.150 8.046 -3.922 1.00 89.06 92 GLY A O 1
ATOM 730 N N . VAL A 1 93 ? -0.551 6.458 -5.454 1.00 88.44 93 VAL A N 1
ATOM 731 C CA . VAL A 1 93 ? 0.850 6.308 -5.872 1.00 88.44 93 VAL A CA 1
ATOM 732 C C . VAL A 1 93 ? 1.173 7.364 -6.935 1.00 88.44 93 VAL A C 1
ATOM 734 O O . VAL A 1 93 ? 0.458 7.396 -7.942 1.00 88.44 93 VAL A O 1
ATOM 737 N N . PRO A 1 94 ? 2.223 8.188 -6.759 1.00 78.56 94 PRO A N 1
ATOM 738 C CA . PRO A 1 94 ? 2.628 9.161 -7.769 1.00 78.56 94 PRO A CA 1
ATOM 739 C C . PRO A 1 94 ? 3.018 8.457 -9.075 1.00 78.56 94 PRO A C 1
ATOM 741 O O . PRO A 1 94 ? 3.565 7.351 -9.070 1.00 78.56 94 PRO A O 1
ATOM 744 N N . SER A 1 95 ? 2.695 9.068 -10.212 1.00 68.88 95 SER A N 1
ATOM 745 C CA . SER A 1 95 ? 3.125 8.577 -11.521 1.00 68.88 95 SER A CA 1
ATOM 746 C C . SER A 1 95 ? 4.607 8.870 -11.736 1.00 68.88 95 SER A C 1
ATOM 748 O O . SER A 1 95 ? 5.049 9.976 -11.459 1.00 68.88 95 SER A O 1
ATOM 750 N N . VAL A 1 96 ? 5.342 7.911 -12.305 1.00 59.25 96 VAL A N 1
ATOM 751 C CA . VAL A 1 96 ? 6.779 8.031 -12.639 1.00 59.25 96 VAL A CA 1
ATOM 752 C C . VAL A 1 96 ? 7.069 9.199 -13.604 1.00 59.25 96 VAL A C 1
ATOM 754 O O . VAL A 1 96 ? 8.182 9.701 -13.640 1.00 59.25 96 VAL A O 1
ATOM 757 N N . ASN A 1 97 ? 6.050 9.702 -14.309 1.00 51.31 97 ASN A N 1
ATOM 758 C CA . ASN A 1 97 ? 6.159 10.848 -15.221 1.00 51.31 97 ASN A CA 1
ATOM 759 C C . ASN A 1 97 ? 5.893 12.212 -14.556 1.00 51.31 97 ASN A C 1
ATOM 761 O O . ASN A 1 97 ? 5.933 13.231 -15.238 1.00 51.31 97 ASN A O 1
ATOM 765 N N . ALA A 1 98 ? 5.555 12.244 -13.264 1.00 50.31 98 ALA A N 1
ATOM 766 C CA . ALA A 1 98 ? 5.266 13.479 -12.538 1.00 50.31 98 ALA A CA 1
ATOM 767 C C . ALA A 1 98 ? 6.525 13.966 -11.818 1.00 50.31 98 ALA A C 1
ATOM 769 O O . ALA A 1 98 ? 6.560 13.962 -10.599 1.00 50.31 98 ALA A O 1
ATOM 770 N N . ASP A 1 99 ? 7.531 14.368 -12.596 1.00 42.19 99 ASP A N 1
ATOM 771 C CA . ASP A 1 99 ? 8.786 15.002 -12.164 1.00 42.19 99 ASP A CA 1
ATOM 772 C C . ASP A 1 99 ? 9.956 14.010 -12.040 1.00 42.19 99 ASP A C 1
ATOM 774 O O . ASP A 1 99 ? 10.047 13.204 -11.113 1.00 42.19 99 ASP A O 1
ATOM 778 N N . GLY A 1 100 ? 10.880 14.091 -13.003 1.00 42.31 100 GLY A N 1
ATOM 779 C CA . GLY A 1 100 ? 12.138 13.341 -13.075 1.00 42.31 100 GLY A CA 1
ATOM 780 C C . GLY A 1 100 ? 13.167 13.732 -12.010 1.00 42.31 100 GLY A C 1
ATOM 781 O O . GLY A 1 100 ? 14.348 13.841 -12.314 1.00 42.31 100 GLY A O 1
ATOM 782 N N . GLU A 1 101 ? 12.735 13.925 -10.766 1.00 41.84 101 GLU A N 1
ATOM 783 C CA . GLU A 1 101 ? 13.600 14.186 -9.623 1.00 41.84 101 GLU A CA 1
ATOM 784 C C . GLU A 1 101 ? 13.273 13.225 -8.478 1.00 41.84 101 GLU A C 1
ATOM 786 O O . GLU A 1 101 ? 12.268 13.339 -7.775 1.00 41.84 101 GLU A O 1
ATOM 791 N N . GLY A 1 102 ? 14.165 12.248 -8.307 1.00 40.66 102 GLY A N 1
ATOM 792 C CA . GLY A 1 102 ? 14.615 11.775 -7.001 1.00 40.66 102 GLY A CA 1
ATOM 793 C C . GLY A 1 102 ? 13.560 11.642 -5.904 1.00 40.66 102 GLY A C 1
ATOM 794 O O . GLY A 1 102 ? 13.662 12.285 -4.862 1.00 40.66 102 GLY A O 1
ATOM 795 N N . PHE A 1 103 ? 12.618 10.702 -6.030 1.00 47.00 103 PHE A N 1
ATOM 796 C CA . PHE A 1 103 ? 11.843 10.275 -4.854 1.00 47.00 103 PHE A CA 1
ATOM 797 C C . PHE A 1 103 ? 12.729 9.609 -3.782 1.00 47.00 103 PHE A C 1
ATOM 799 O O . PHE A 1 103 ? 12.309 9.480 -2.634 1.00 47.00 103 PHE A O 1
ATOM 806 N N . ALA A 1 104 ? 13.964 9.230 -4.137 1.00 46.75 104 ALA A N 1
ATOM 807 C CA . ALA A 1 104 ? 14.990 8.800 -3.192 1.00 46.75 104 ALA A CA 1
ATOM 808 C C . ALA A 1 104 ? 15.425 9.924 -2.227 1.00 46.75 104 ALA A C 1
ATOM 810 O O . ALA A 1 104 ? 15.844 9.620 -1.117 1.00 46.75 104 ALA A O 1
ATOM 811 N N . GLU A 1 105 ? 15.259 11.201 -2.592 1.00 39.16 105 GLU A N 1
ATOM 812 C CA . GLU A 1 105 ? 15.686 12.349 -1.774 1.00 39.16 105 GLU A CA 1
ATOM 813 C C . GLU A 1 105 ? 14.563 12.906 -0.875 1.00 39.16 105 GLU A C 1
ATOM 815 O O . GLU A 1 105 ? 14.816 13.599 0.107 1.00 39.16 105 GLU A O 1
ATOM 820 N N . ARG A 1 106 ? 13.297 12.538 -1.130 1.00 43.97 106 ARG A N 1
ATOM 821 C CA . ARG A 1 106 ? 12.158 12.898 -0.256 1.00 43.97 106 ARG A CA 1
ATOM 822 C C . ARG A 1 106 ? 11.789 11.832 0.768 1.00 43.97 106 ARG A C 1
ATOM 824 O O . ARG A 1 106 ? 10.796 11.992 1.480 1.00 43.97 106 ARG A O 1
ATOM 831 N N . VAL A 1 107 ? 12.588 10.776 0.905 1.00 50.47 107 VAL A N 1
ATOM 832 C CA . VAL A 1 107 ? 12.529 9.900 2.082 1.00 50.47 107 VAL A CA 1
ATOM 833 C C . VAL A 1 107 ? 13.277 10.594 3.221 1.00 50.47 107 VAL A C 1
ATOM 835 O O . VAL A 1 107 ? 14.288 10.099 3.701 1.00 50.47 107 VAL A O 1
ATOM 838 N N . ARG A 1 108 ? 12.788 11.762 3.666 1.00 42.66 108 ARG A N 1
ATOM 839 C CA . ARG A 1 108 ? 13.169 12.253 4.993 1.00 42.66 108 ARG A CA 1
ATOM 840 C C . ARG A 1 108 ? 12.654 11.223 5.982 1.00 42.66 108 ARG A C 1
ATOM 842 O O . ARG A 1 108 ? 11.447 10.962 6.053 1.00 42.66 108 ARG A O 1
ATOM 849 N N . SER A 1 109 ? 13.583 10.592 6.682 1.00 42.31 109 SER A N 1
ATOM 850 C CA . SER A 1 109 ? 13.268 9.653 7.740 1.00 42.31 109 SER A CA 1
ATOM 851 C C . SER A 1 109 ? 12.376 10.370 8.762 1.00 42.31 109 SER A C 1
ATOM 853 O O . SER A 1 109 ? 12.577 11.557 9.024 1.00 42.31 109 SER A O 1
ATOM 855 N N . PRO A 1 110 ? 11.403 9.701 9.404 1.00 49.75 110 PRO A N 1
ATOM 856 C CA . PRO A 1 110 ? 10.689 10.270 10.551 1.00 49.75 110 PRO A CA 1
ATOM 857 C C . PRO A 1 110 ? 11.627 10.754 11.674 1.00 49.75 110 PRO A C 1
ATOM 859 O O . PRO A 1 110 ? 11.202 11.513 12.541 1.00 49.75 110 PRO A O 1
ATOM 862 N N . VAL A 1 111 ? 12.887 10.308 11.654 1.00 50.56 111 VAL A N 1
ATOM 863 C CA . VAL A 1 111 ? 13.968 10.759 12.534 1.00 50.56 111 VAL A CA 1
ATOM 864 C C . VAL A 1 111 ? 14.453 12.173 12.165 1.00 50.56 111 VAL A C 1
ATOM 866 O O . VAL A 1 111 ? 14.647 12.978 13.070 1.00 50.56 111 VAL A O 1
ATOM 869 N N . ASP A 1 112 ? 14.515 12.530 10.878 1.00 46.34 112 ASP A N 1
ATOM 870 C CA . ASP A 1 112 ? 15.050 13.824 10.410 1.00 46.34 112 ASP A CA 1
ATOM 871 C C . ASP A 1 112 ? 14.147 15.009 10.784 1.00 46.34 112 ASP A C 1
ATOM 873 O O . ASP A 1 112 ? 14.626 16.102 11.070 1.00 46.34 112 ASP A O 1
ATOM 877 N N . ARG A 1 113 ? 12.822 14.799 10.867 1.00 52.78 113 ARG A N 1
ATOM 878 C CA . ARG A 1 113 ? 11.895 15.840 11.363 1.00 52.78 113 ARG A CA 1
ATOM 879 C C . ARG A 1 113 ? 12.166 16.227 12.816 1.00 52.78 113 ARG A C 1
ATOM 881 O O . ARG A 1 113 ? 11.929 17.367 13.193 1.00 52.78 113 ARG A O 1
ATOM 888 N N . ARG A 1 114 ? 12.638 15.284 13.635 1.00 53.12 114 ARG A N 1
ATOM 889 C CA . ARG A 1 114 ? 12.943 15.555 15.044 1.00 53.12 114 ARG A CA 1
ATOM 890 C C . ARG A 1 114 ? 14.232 16.343 15.224 1.00 53.12 114 ARG A C 1
ATOM 892 O O . ARG A 1 114 ? 14.326 17.076 16.201 1.00 53.12 114 ARG A O 1
ATOM 899 N N . GLU A 1 115 ? 15.196 16.210 14.316 1.00 51.62 115 GLU A N 1
ATOM 900 C CA . GLU A 1 115 ? 16.412 17.026 14.357 1.00 51.62 115 GLU A CA 1
ATOM 901 C C . GLU A 1 115 ? 16.110 18.492 14.020 1.00 51.62 115 GLU A C 1
ATOM 903 O O . GLU A 1 115 ? 16.593 19.377 14.721 1.00 51.62 115 GLU A O 1
ATOM 908 N N . GLU A 1 116 ? 15.238 18.764 13.040 1.00 51.09 116 GLU A N 1
ATOM 909 C CA . GLU A 1 116 ? 14.798 20.136 12.724 1.00 51.09 116 GLU A CA 1
ATOM 910 C C . GLU A 1 116 ? 13.972 20.775 13.863 1.00 51.09 116 GLU A C 1
ATOM 912 O O . GLU A 1 116 ? 14.179 21.952 14.169 1.00 51.09 116 GLU A O 1
ATOM 917 N N . ASP A 1 117 ? 13.092 20.021 14.537 1.00 55.91 117 ASP A N 1
ATOM 918 C CA . ASP A 1 117 ? 12.307 20.543 15.672 1.00 55.91 117 ASP A CA 1
ATOM 919 C C . ASP A 1 117 ? 13.178 20.778 16.924 1.00 55.91 117 ASP A C 1
ATOM 921 O O . ASP A 1 117 ? 13.056 21.823 17.568 1.00 55.91 117 ASP A O 1
ATOM 925 N N . MET A 1 118 ? 14.125 19.878 17.233 1.00 55.22 118 MET A N 1
ATOM 926 C CA . MET A 1 118 ? 15.079 20.091 18.335 1.00 55.22 118 MET A CA 1
ATOM 927 C C . MET A 1 118 ? 16.069 21.228 18.046 1.00 55.22 118 MET A C 1
ATOM 929 O O . MET A 1 118 ? 16.435 21.964 18.962 1.00 55.22 118 MET A O 1
ATOM 933 N N . ALA A 1 119 ? 16.483 21.418 16.789 1.00 55.97 119 ALA A N 1
ATOM 934 C CA . ALA A 1 119 ? 17.334 22.543 16.400 1.00 55.97 119 ALA A CA 1
ATOM 935 C C . ALA A 1 119 ? 16.609 23.893 16.544 1.00 55.97 119 ALA A C 1
ATOM 937 O O . ALA A 1 119 ? 17.236 24.896 16.888 1.00 55.97 119 ALA A O 1
ATOM 93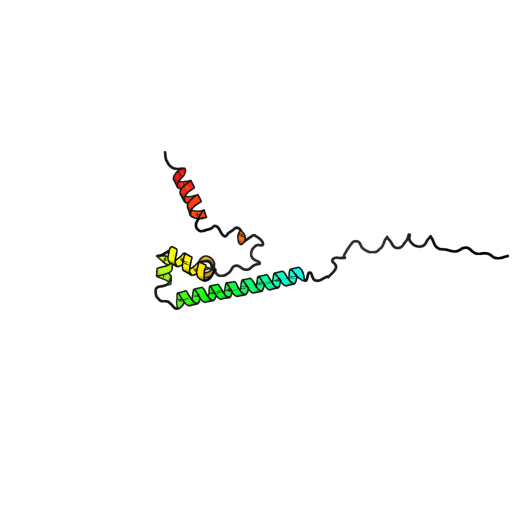8 N N . ARG A 1 120 ? 15.284 23.923 16.333 1.00 55.25 120 ARG A N 1
ATOM 939 C CA . ARG A 1 120 ? 14.459 25.115 16.574 1.00 55.25 120 ARG A CA 1
ATOM 940 C C . ARG A 1 120 ? 14.259 25.403 18.057 1.00 55.25 120 ARG A C 1
ATOM 942 O O . ARG A 1 120 ? 14.334 26.564 18.440 1.00 55.25 120 ARG A O 1
ATOM 949 N N . GLU A 1 121 ? 14.061 24.382 18.888 1.00 50.91 121 GLU A N 1
ATOM 950 C CA . GLU A 1 121 ? 13.937 24.574 20.341 1.00 50.91 121 GLU A CA 1
ATOM 951 C C . GLU A 1 121 ? 15.267 24.978 21.002 1.00 50.91 121 GLU A C 1
ATOM 953 O O . GLU A 1 121 ? 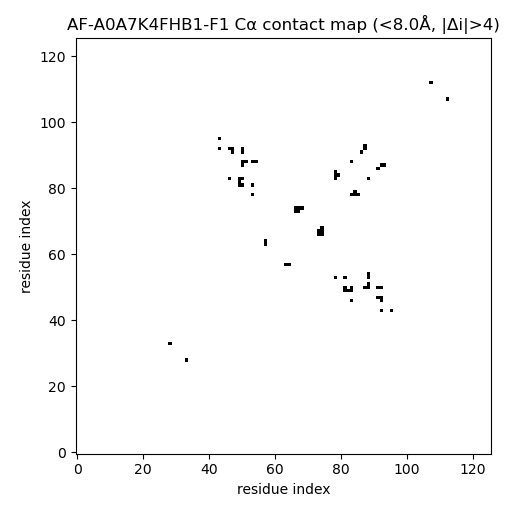15.260 25.791 21.924 1.00 50.91 121 GLU A O 1
ATOM 958 N N . GLY A 1 122 ? 16.415 24.508 20.497 1.00 52.56 122 GLY A N 1
ATOM 959 C CA . GLY A 1 122 ? 17.738 24.898 21.005 1.00 52.56 122 GLY A CA 1
ATOM 960 C C . GLY A 1 122 ? 18.167 26.334 20.669 1.00 52.56 122 GLY A C 1
ATOM 961 O O . GLY A 1 122 ? 19.036 26.882 21.343 1.00 52.56 122 GLY A O 1
ATOM 962 N N . ALA A 1 123 ? 17.557 26.956 19.655 1.00 54.34 123 ALA A N 1
ATOM 963 C CA . ALA A 1 123 ? 17.850 28.329 19.235 1.00 54.34 123 ALA A CA 1
ATOM 964 C C . ALA A 1 123 ? 16.993 29.395 19.950 1.00 54.34 123 ALA A C 1
ATOM 966 O O . ALA A 1 123 ? 17.175 30.588 19.714 1.00 54.34 123 ALA A O 1
ATOM 967 N N . THR A 1 124 ? 16.070 28.981 20.824 1.00 57.53 124 THR A N 1
ATOM 968 C CA . THR A 1 124 ? 15.219 29.876 21.626 1.00 57.53 124 THR A CA 1
ATOM 969 C C . THR A 1 124 ? 15.323 29.550 23.109 1.00 57.53 124 THR A C 1
ATOM 971 O O . THR A 1 124 ? 14.365 29.111 23.734 1.00 57.53 124 THR A O 1
ATOM 974 N N . LEU A 1 125 ? 16.491 29.808 23.687 1.00 52.12 125 LEU A N 1
ATOM 975 C CA . LEU A 1 125 ? 16.650 30.106 25.111 1.00 52.12 125 LEU A CA 1
ATOM 976 C C . LEU A 1 125 ? 17.639 31.291 25.233 1.00 52.12 125 LEU A C 1
ATOM 978 O O . LEU A 1 125 ? 18.466 31.463 24.341 1.00 52.12 125 LEU A O 1
ATOM 982 N N . PRO A 1 126 ? 17.483 32.123 26.278 1.00 55.84 126 PRO A N 1
ATOM 983 C CA . PRO A 1 126 ? 17.283 33.583 26.248 1.00 55.84 126 PRO A CA 1
ATOM 984 C C . PRO A 1 126 ? 18.458 34.455 25.792 1.00 55.84 126 PRO A C 1
ATOM 986 O O . PRO A 1 126 ? 19.625 34.052 25.985 1.00 55.84 126 PRO A O 1
#

Mean predicted aligned error: 18.14 Å

pLDDT: mean 70.9, std 22.31, range [36.53, 97.44]

Foldseek 3Di:
DDDDDDDDDPDPPPPPPDDDPDDPPPPDPPVVVVVVVVVVVVVLVLQQVLLVVLLVVCVVDPCVVVVLVVDVVVVVCSCVVSVHHPCCNVPNDDDPPPDPDPPVVVPPDPVNVVVVVVVVVVVDDD